Protein AF-A0AAD1BEC8-F1 (afdb_monomer)

Secondary structure (DSSP, 8-state):
------PPPPGGG-BTTB-EEEE-HHHHHHHHHHH-SSS--SS--HHHHHHHHHHHHHTT-SEEEEETTEEEEE-------

Foldseek 3Di:
DPPDQLDDDAQVVADPVGQKDKAALVSLQSVVCVVVVPDRDPACDPVSQVVVQVVLVVSQFPGWDDDDRMIMTGHPHPPPD

Structure (mmCIF, N/CA/C/O backbone):
data_AF-A0AAD1BEC8-F1
#
_entry.id   AF-A0AAD1BEC8-F1
#
loop_
_atom_site.group_PDB
_atom_site.id
_atom_site.type_symbol
_atom_site.label_atom_id
_atom_site.label_alt_id
_atom_site.label_comp_id
_atom_site.label_asym_id
_atom_site.label_entity_id
_atom_site.label_seq_id
_atom_site.pdbx_PDB_ins_code
_atom_site.Cartn_x
_atom_site.Cartn_y
_atom_site.Cartn_z
_atom_site.occupancy
_atom_site.B_iso_or_equiv
_atom_site.auth_seq_id
_atom_site.auth_comp_id
_atom_site.auth_asym_id
_atom_site.auth_atom_id
_atom_site.pdbx_PDB_model_num
ATOM 1 N N . MET A 1 1 ? -25.140 0.403 -5.324 1.00 39.44 1 MET A N 1
ATOM 2 C CA . MET A 1 1 ? -23.973 0.504 -6.225 1.00 39.44 1 MET A CA 1
ATOM 3 C C . MET A 1 1 ? -22.764 0.016 -5.446 1.00 39.44 1 MET A C 1
ATOM 5 O O . MET A 1 1 ? -22.264 0.757 -4.612 1.00 39.44 1 MET A O 1
ATOM 9 N N . ALA A 1 2 ? -22.376 -1.254 -5.601 1.00 44.16 2 ALA A N 1
ATOM 10 C CA . ALA A 1 2 ? -21.128 -1.741 -5.021 1.00 44.16 2 ALA A CA 1
ATOM 11 C C . ALA A 1 2 ?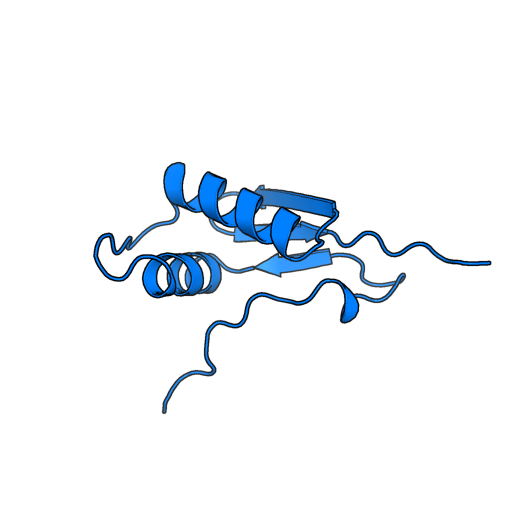 -19.999 -1.019 -5.764 1.00 44.16 2 ALA A C 1
ATOM 13 O O . ALA A 1 2 ? -19.777 -1.283 -6.944 1.00 44.16 2 ALA A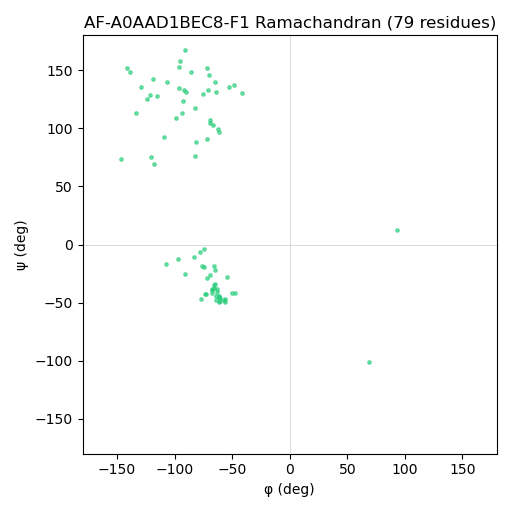 O 1
ATOM 14 N N . GLY A 1 3 ? -19.399 -0.012 -5.123 1.00 47.84 3 GLY A N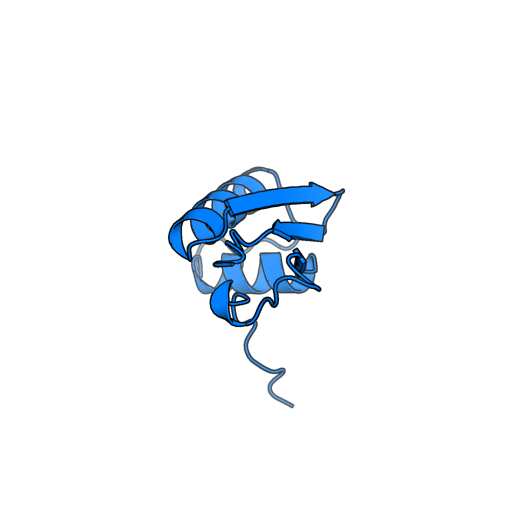 1
ATOM 15 C CA . GLY A 1 3 ? -18.230 0.665 -5.674 1.00 47.84 3 GLY A CA 1
ATOM 16 C C . GLY A 1 3 ? -17.191 -0.391 -6.023 1.00 47.84 3 GLY A C 1
ATOM 17 O O . GLY A 1 3 ? -17.022 -1.344 -5.258 1.00 47.84 3 GLY A O 1
ATOM 18 N N . ARG A 1 4 ? -16.572 -0.257 -7.202 1.00 57.09 4 ARG A N 1
ATOM 19 C CA . ARG A 1 4 ? -15.509 -1.147 -7.679 1.00 57.09 4 ARG A CA 1
ATOM 20 C C . ARG A 1 4 ? -14.574 -1.453 -6.503 1.00 57.09 4 ARG A C 1
ATOM 22 O O . ARG A 1 4 ? -14.227 -0.501 -5.792 1.00 57.09 4 ARG A O 1
ATOM 29 N N . PRO A 1 5 ? -14.243 -2.730 -6.236 1.00 61.06 5 PRO A N 1
ATOM 30 C CA . PRO A 1 5 ? -13.329 -3.053 -5.153 1.00 61.06 5 PRO A CA 1
ATOM 31 C C . PRO A 1 5 ? -12.099 -2.157 -5.280 1.00 61.06 5 PRO A C 1
ATOM 33 O O . PRO A 1 5 ? -11.631 -1.892 -6.386 1.00 61.06 5 PRO A O 1
ATOM 36 N N . PHE A 1 6 ? -11.630 -1.617 -4.157 1.00 66.06 6 PHE A N 1
ATOM 37 C CA . PHE A 1 6 ? -10.329 -0.968 -4.128 1.00 66.06 6 PHE A CA 1
ATOM 38 C C . PHE A 1 6 ? -9.318 -2.068 -4.467 1.00 66.06 6 PHE A C 1
ATOM 40 O O . PHE A 1 6 ? -9.073 -2.972 -3.670 1.00 66.06 6 PHE A O 1
ATOM 47 N N . GLU A 1 7 ? -8.906 -2.090 -5.728 1.00 70.94 7 GLU A N 1
ATOM 48 C CA . GLU A 1 7 ? -7.900 -2.988 -6.273 1.00 70.94 7 GLU A CA 1
ATOM 49 C C . GLU A 1 7 ? -6.568 -2.253 -6.157 1.00 70.94 7 GLU A C 1
ATOM 51 O O . GLU A 1 7 ? -6.485 -1.050 -6.431 1.00 70.94 7 GLU A O 1
ATOM 56 N N . PHE A 1 8 ? -5.546 -2.947 -5.658 1.00 80.62 8 PHE A N 1
ATOM 57 C CA . PHE A 1 8 ? -4.196 -2.403 -5.670 1.00 80.62 8 PHE A CA 1
ATOM 58 C C . PHE A 1 8 ? -3.785 -2.247 -7.142 1.00 80.62 8 PHE A C 1
ATOM 60 O O . PHE A 1 8 ? -4.041 -3.161 -7.926 1.00 80.62 8 PHE A O 1
ATOM 67 N N . PRO A 1 9 ? -3.250 -1.090 -7.562 1.00 78.56 9 PRO A N 1
ATOM 68 C CA . PRO A 1 9 ? -2.825 -0.931 -8.944 1.00 78.56 9 PRO A CA 1
ATOM 69 C C . PRO A 1 9 ? -1.663 -1.888 -9.230 1.00 78.56 9 PRO A C 1
ATOM 71 O O . PRO A 1 9 ? -0.772 -2.048 -8.395 1.00 78.56 9 PRO A O 1
ATOM 74 N N . ASP A 1 10 ? -1.665 -2.506 -10.408 1.00 81.44 10 ASP A N 1
ATOM 75 C CA . ASP A 1 10 ? -0.606 -3.425 -10.816 1.00 81.44 10 ASP A CA 1
ATOM 76 C C . ASP A 1 10 ? 0.507 -2.651 -11.541 1.00 81.44 10 ASP A C 1
ATOM 78 O O . ASP A 1 10 ? 0.208 -1.862 -12.445 1.00 81.44 10 ASP A O 1
ATOM 82 N N . PRO A 1 11 ? 1.788 -2.844 -11.182 1.00 81.69 11 PRO A N 1
ATOM 83 C CA . PRO A 1 11 ? 2.885 -2.139 -11.835 1.00 81.69 11 PRO A CA 1
ATOM 84 C C . PRO A 1 11 ? 3.052 -2.536 -13.310 1.00 81.69 11 PRO A C 1
ATOM 86 O O . PRO A 1 11 ? 3.666 -1.782 -14.061 1.00 81.69 11 PRO A O 1
ATOM 89 N N . SER A 1 12 ? 2.504 -3.675 -13.748 1.00 77.62 12 SER A N 1
ATOM 90 C CA . SER A 1 12 ? 2.551 -4.132 -15.145 1.00 77.62 12 SER A CA 1
ATOM 91 C C . SER A 1 12 ? 1.576 -3.380 -16.054 1.00 77.62 12 SER A C 1
ATOM 93 O O . SER A 1 12 ? 1.744 -3.407 -17.272 1.00 77.62 12 SER A O 1
ATOM 95 N N . ASP A 1 13 ? 0.568 -2.7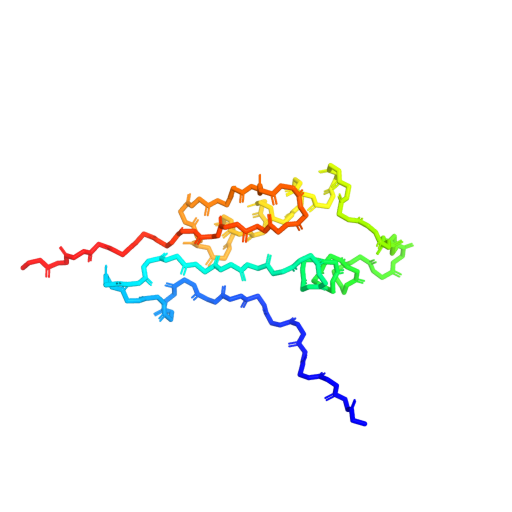10 -15.484 1.00 77.00 13 ASP A N 1
ATOM 96 C CA . ASP A 1 13 ? -0.341 -1.826 -16.230 1.00 77.00 13 ASP A CA 1
ATOM 97 C C . ASP A 1 13 ? 0.349 -0.495 -16.596 1.00 77.00 13 ASP A C 1
ATOM 99 O O . ASP A 1 13 ? -0.038 0.200 -17.539 1.00 77.00 13 ASP A O 1
ATOM 103 N N . CYS A 1 14 ? 1.435 -0.153 -15.892 1.00 78.94 14 CYS A N 1
ATOM 104 C CA . CYS A 1 14 ? 2.233 1.028 -16.182 1.00 78.94 14 CYS A CA 1
ATOM 105 C C . CYS A 1 14 ? 3.028 0.855 -17.479 1.00 78.94 14 CYS A C 1
ATOM 107 O O . CYS A 1 14 ? 3.735 -0.126 -17.705 1.00 78.94 14 CYS A O 1
ATOM 109 N N . SER A 1 15 ? 2.978 1.881 -18.322 1.00 72.75 15 SER A N 1
ATOM 110 C CA . SER A 1 15 ? 3.793 1.967 -19.532 1.00 72.75 15 SER A CA 1
ATOM 111 C C . SER A 1 15 ? 5.067 2.779 -19.273 1.00 72.75 15 SER A C 1
ATOM 113 O O . SER A 1 15 ? 5.070 3.643 -18.398 1.00 72.75 15 SER A O 1
ATOM 115 N N . PRO A 1 16 ? 6.138 2.620 -20.073 1.00 72.56 16 PRO A N 1
ATOM 116 C CA . PRO A 1 16 ? 7.343 3.453 -19.967 1.00 72.56 16 PRO A CA 1
ATOM 117 C C . PRO A 1 16 ? 7.074 4.966 -20.055 1.00 72.56 16 PRO A C 1
ATOM 119 O O . PRO A 1 16 ? 7.797 5.756 -19.454 1.00 72.56 16 PRO A O 1
ATOM 122 N N . ASN A 1 17 ? 6.009 5.376 -20.751 1.00 73.25 17 ASN A N 1
ATOM 123 C CA . ASN A 1 17 ? 5.588 6.780 -20.848 1.00 73.25 17 ASN A CA 1
ATOM 124 C C . ASN A 1 17 ? 4.734 7.253 -19.656 1.00 73.25 17 ASN A C 1
ATOM 126 O O . ASN A 1 17 ? 4.441 8.440 -19.537 1.00 73.25 17 ASN A O 1
ATOM 130 N N . SER A 1 18 ? 4.284 6.345 -18.792 1.00 75.31 18 SER A N 1
ATOM 131 C CA . SER A 1 18 ? 3.488 6.636 -17.594 1.00 75.31 18 SER A CA 1
ATOM 132 C C . SER A 1 18 ? 3.846 5.629 -16.495 1.00 75.31 18 SER A C 1
ATOM 134 O O . SER A 1 18 ? 3.083 4.699 -16.238 1.00 75.31 18 SER A O 1
ATOM 136 N N . PRO A 1 19 ? 5.036 5.782 -15.880 1.00 82.75 19 PRO A N 1
ATOM 137 C CA . PRO A 1 19 ? 5.563 4.845 -14.887 1.00 82.75 19 PRO A CA 1
ATOM 138 C C . PRO A 1 19 ? 4.933 5.000 -13.499 1.00 82.75 19 PRO A C 1
ATOM 140 O O . PRO A 1 19 ? 5.277 4.243 -12.593 1.00 82.75 19 PRO A O 1
ATOM 143 N N . THR A 1 20 ? 4.090 6.013 -13.289 1.00 87.06 20 THR A N 1
ATOM 144 C CA . THR A 1 20 ? 3.587 6.388 -11.967 1.00 87.06 20 THR A CA 1
ATOM 145 C C . THR A 1 20 ? 2.074 6.276 -11.861 1.00 87.06 20 THR A C 1
ATOM 147 O O . THR A 1 20 ? 1.336 6.631 -12.779 1.00 87.06 20 THR A O 1
ATOM 150 N N . VAL A 1 21 ? 1.606 5.839 -10.692 1.00 89.62 21 VAL A N 1
ATOM 151 C CA . VAL A 1 21 ? 0.187 5.759 -10.337 1.00 89.62 21 VAL A CA 1
ATOM 152 C C . VAL A 1 21 ? -0.040 6.433 -8.993 1.00 89.62 21 VAL A C 1
ATOM 154 O O . VAL A 1 21 ? 0.702 6.227 -8.039 1.00 89.62 21 VAL A O 1
ATOM 157 N N . ILE A 1 22 ? -1.091 7.246 -8.904 1.00 90.06 22 ILE A N 1
ATOM 158 C CA . ILE A 1 22 ? -1.464 7.927 -7.663 1.00 90.06 22 ILE A CA 1
ATOM 159 C C . ILE A 1 22 ? -2.591 7.141 -6.994 1.00 90.06 22 ILE A C 1
ATOM 161 O O . ILE A 1 22 ? -3.735 7.174 -7.449 1.00 90.06 22 ILE A O 1
ATOM 165 N N . ALA A 1 23 ? -2.282 6.485 -5.879 1.00 89.69 23 ALA A N 1
ATOM 166 C CA . ALA A 1 23 ? -3.268 5.874 -5.003 1.00 89.69 23 ALA A CA 1
ATOM 167 C C . ALA A 1 23 ? -3.848 6.934 -4.057 1.00 89.69 23 ALA A C 1
ATOM 169 O O . ALA A 1 23 ? -3.146 7.533 -3.236 1.00 89.69 23 ALA A O 1
ATOM 170 N N . LYS A 1 24 ? -5.158 7.172 -4.166 1.00 90.81 24 LYS A N 1
ATOM 171 C CA . LYS A 1 24 ? -5.856 8.14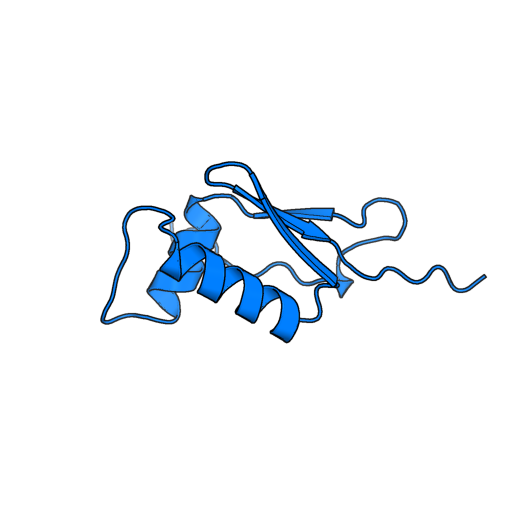4 -3.312 1.0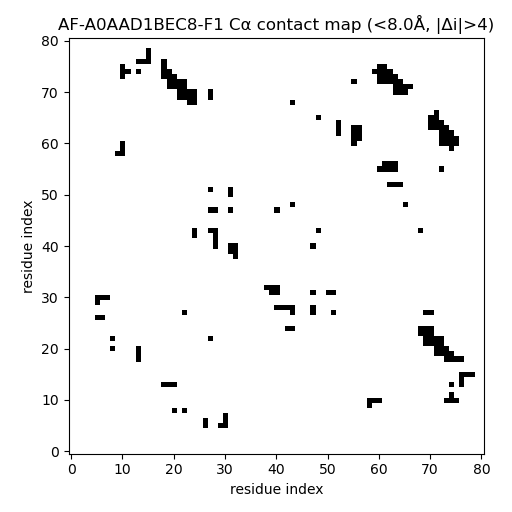0 90.81 24 LYS A CA 1
ATOM 172 C C . LYS A 1 24 ? -5.994 7.642 -1.880 1.00 90.81 24 LYS A C 1
ATOM 174 O O . LYS A 1 24 ? -6.165 6.444 -1.663 1.00 90.81 24 LYS A O 1
ATOM 179 N N . ALA A 1 25 ? -6.060 8.558 -0.916 1.00 89.62 25 ALA A N 1
ATOM 180 C CA . ALA A 1 25 ? -6.240 8.242 0.507 1.00 89.62 25 ALA A CA 1
ATOM 181 C C . ALA A 1 25 ? -7.369 7.224 0.783 1.00 89.62 25 ALA A C 1
ATOM 183 O O . ALA A 1 25 ? -7.202 6.288 1.563 1.00 89.62 25 ALA A O 1
ATOM 184 N N . ASN A 1 26 ? -8.509 7.364 0.097 1.00 88.81 26 ASN A N 1
ATOM 185 C CA . ASN A 1 26 ? -9.641 6.442 0.227 1.00 88.81 26 ASN A CA 1
ATOM 186 C C . ASN A 1 26 ? -9.317 5.026 -0.273 1.00 88.81 26 ASN A C 1
ATOM 188 O O . ASN A 1 26 ? -9.797 4.059 0.310 1.00 88.81 26 ASN A O 1
ATOM 192 N N . GLN A 1 27 ? -8.500 4.898 -1.322 1.00 88.56 27 GLN A N 1
ATOM 193 C CA . GLN A 1 27 ? -8.058 3.600 -1.835 1.00 88.56 27 GLN A CA 1
ATOM 194 C C . GLN A 1 27 ? -7.044 2.955 -0.891 1.00 88.56 27 GLN A C 1
ATOM 196 O O . GLN A 1 27 ? -7.172 1.777 -0.573 1.00 88.56 27 GLN A O 1
ATOM 201 N N . VAL A 1 28 ? -6.095 3.744 -0.378 1.00 90.19 28 VAL A N 1
ATOM 202 C CA . VAL A 1 28 ? -5.117 3.303 0.627 1.00 90.19 28 VAL A CA 1
ATOM 203 C C . VAL A 1 28 ? -5.835 2.750 1.862 1.00 90.19 28 VAL A C 1
ATOM 205 O O . VAL A 1 28 ? -5.559 1.634 2.301 1.00 90.19 28 VAL A O 1
ATOM 208 N N . LEU A 1 29 ? -6.813 3.495 2.386 1.00 90.56 29 LEU A N 1
ATOM 209 C CA . LEU A 1 29 ? -7.613 3.071 3.537 1.00 90.56 29 LEU A CA 1
ATOM 210 C C . LEU A 1 29 ? -8.515 1.883 3.221 1.00 90.56 29 LEU A C 1
ATOM 212 O O . LEU A 1 29 ? -8.655 0.991 4.054 1.00 90.56 29 LEU A O 1
ATOM 216 N N . GLY A 1 30 ? -9.110 1.852 2.028 1.00 89.06 30 GLY A N 1
ATOM 217 C CA . GLY A 1 30 ? -9.894 0.717 1.553 1.00 89.06 30 GLY A CA 1
ATOM 218 C C . GLY A 1 30 ? -9.078 -0.575 1.550 1.00 89.06 30 GLY A C 1
ATOM 219 O O . GLY A 1 30 ? -9.523 -1.574 2.115 1.00 89.06 30 GLY A O 1
ATOM 220 N N . ASN A 1 31 ? -7.861 -0.531 1.000 1.00 88.88 31 ASN A N 1
ATOM 221 C CA . ASN A 1 31 ? -6.937 -1.665 0.966 1.00 88.88 31 ASN A CA 1
ATOM 222 C C . ASN A 1 31 ? -6.496 -2.080 2.373 1.00 88.88 31 ASN A C 1
ATOM 224 O O . ASN A 1 31 ? -6.599 -3.257 2.722 1.00 88.88 31 ASN A O 1
ATOM 228 N N . TYR A 1 32 ? -6.097 -1.120 3.211 1.00 90.31 32 TYR A N 1
ATOM 229 C CA . TYR A 1 32 ? -5.676 -1.401 4.585 1.00 90.31 32 TYR A CA 1
ATOM 230 C C . TYR A 1 32 ? -6.791 -2.051 5.412 1.00 90.31 32 TYR A C 1
ATOM 232 O O . TYR A 1 32 ? -6.576 -3.086 6.036 1.00 90.31 32 TYR A O 1
ATOM 240 N N . ASN A 1 33 ? -8.001 -1.485 5.383 1.00 90.75 33 ASN A N 1
ATOM 241 C CA . ASN A 1 33 ? -9.146 -1.972 6.159 1.00 90.75 33 ASN A CA 1
ATOM 242 C C . ASN A 1 33 ? -9.667 -3.325 5.667 1.00 90.75 33 ASN A C 1
ATOM 244 O O . ASN A 1 33 ? -10.289 -4.063 6.431 1.00 90.75 33 ASN A O 1
ATOM 248 N N . ARG A 1 34 ? -9.450 -3.641 4.386 1.00 87.00 34 ARG A N 1
ATOM 249 C CA . ARG A 1 34 ? -9.784 -4.946 3.814 1.00 87.00 34 ARG A CA 1
ATOM 250 C C . ARG A 1 34 ? -8.807 -6.019 4.286 1.00 87.00 34 ARG A C 1
ATOM 252 O O . ARG A 1 34 ? -9.249 -7.109 4.633 1.00 87.00 34 ARG A O 1
ATOM 259 N N . ALA A 1 35 ? -7.514 -5.704 4.319 1.00 88.25 35 ALA A N 1
ATOM 260 C CA . ALA A 1 35 ? -6.491 -6.604 4.845 1.00 88.25 35 ALA A CA 1
ATOM 261 C C . ALA A 1 35 ? -6.556 -6.740 6.377 1.00 88.25 35 ALA A C 1
ATOM 263 O O . ALA A 1 35 ? -6.228 -7.792 6.916 1.00 88.25 35 ALA A O 1
ATOM 264 N N . ASN A 1 36 ? -7.024 -5.697 7.069 1.00 88.56 36 ASN A N 1
ATOM 265 C CA . ASN A 1 36 ? -7.120 -5.627 8.526 1.00 88.56 36 ASN A CA 1
ATOM 266 C C . ASN A 1 36 ? -8.583 -5.402 8.960 1.00 88.56 36 ASN A C 1
ATOM 268 O O . ASN A 1 36 ? -8.953 -4.294 9.356 1.00 88.56 36 ASN A O 1
ATOM 272 N N . PRO A 1 37 ? -9.450 -6.433 8.907 1.00 86.25 37 PRO A N 1
ATOM 273 C CA . PRO A 1 37 ? -10.867 -6.283 9.245 1.00 86.25 37 PRO A CA 1
ATOM 274 C C . PRO A 1 37 ? -11.115 -5.930 10.721 1.00 86.25 37 PRO A C 1
ATOM 276 O O . PRO A 1 37 ? -12.177 -5.392 11.042 1.00 86.25 37 PRO A O 1
ATOM 279 N N . THR A 1 38 ? -10.154 -6.221 11.603 1.00 89.06 38 THR A N 1
ATOM 280 C CA . THR A 1 38 ? -10.210 -5.976 13.052 1.00 89.06 38 THR A CA 1
ATOM 281 C C . THR A 1 38 ? -9.650 -4.611 13.469 1.00 89.06 38 THR A C 1
ATOM 283 O O . THR A 1 38 ? -10.097 -4.078 14.480 1.00 89.06 38 THR A O 1
ATOM 286 N N . ASP A 1 39 ? -8.737 -4.015 12.691 1.00 87.94 39 ASP A N 1
ATOM 287 C CA . ASP A 1 39 ? -8.117 -2.703 12.957 1.00 87.94 39 ASP A CA 1
ATOM 288 C C . ASP A 1 39 ? -8.458 -1.715 11.835 1.00 87.94 39 ASP A C 1
ATOM 290 O O . ASP A 1 39 ? -7.623 -1.334 11.018 1.00 87.94 39 ASP A O 1
ATOM 294 N N . LYS A 1 40 ? -9.728 -1.311 11.753 1.00 88.75 40 LYS A N 1
ATOM 295 C CA . LYS A 1 40 ? -10.161 -0.368 10.716 1.00 88.75 40 LYS A CA 1
ATOM 296 C C . LYS A 1 40 ? -9.708 1.051 11.043 1.00 88.75 40 LYS A C 1
ATOM 298 O O . LYS A 1 40 ? -9.999 1.593 12.109 1.00 88.75 40 LYS A O 1
ATOM 303 N N . ARG A 1 41 ? -9.070 1.700 10.077 1.00 89.25 41 ARG A N 1
ATOM 304 C CA . ARG A 1 41 ? -8.603 3.084 10.145 1.00 89.25 41 ARG A CA 1
ATOM 305 C C . ARG A 1 41 ? -9.482 3.981 9.283 1.00 89.25 41 ARG A C 1
ATOM 307 O O . ARG A 1 41 ? -9.877 3.627 8.175 1.00 89.25 41 ARG A O 1
ATOM 314 N N . GLN A 1 42 ? -9.772 5.175 9.792 1.00 88.88 42 GLN A N 1
ATOM 315 C CA . GLN A 1 42 ? -10.530 6.207 9.069 1.00 88.88 42 GLN A CA 1
ATOM 316 C C . GLN A 1 42 ? -9.629 7.246 8.390 1.00 88.88 42 GLN A C 1
ATOM 318 O O . GLN A 1 42 ? -10.108 8.057 7.603 1.00 88.88 42 GLN A O 1
ATOM 323 N N . LYS A 1 43 ? -8.334 7.258 8.719 1.00 89.31 43 LYS A N 1
ATOM 324 C CA . LYS A 1 43 ? -7.346 8.219 8.219 1.00 89.31 43 LYS A CA 1
ATOM 325 C C . LYS A 1 43 ? -6.043 7.501 7.906 1.00 89.31 43 LYS A C 1
ATOM 327 O O . LYS A 1 43 ? -5.708 6.528 8.581 1.00 89.31 43 LYS A O 1
ATOM 332 N N . VAL A 1 44 ? -5.316 8.001 6.907 1.00 89.94 44 VAL A N 1
ATOM 333 C CA . VAL A 1 44 ? -3.982 7.506 6.541 1.00 89.94 44 VAL A CA 1
ATOM 334 C C . VAL A 1 44 ? -2.996 7.951 7.621 1.00 89.94 44 VAL A C 1
ATOM 336 O O . VAL A 1 44 ? -2.475 9.063 7.589 1.00 89.94 44 VAL A O 1
ATOM 339 N N . THR A 1 45 ? -2.811 7.103 8.627 1.00 90.88 45 THR A N 1
ATOM 340 C CA . THR A 1 45 ? -1.828 7.283 9.700 1.00 90.88 45 THR A CA 1
ATOM 341 C C . THR A 1 45 ? -0.507 6.612 9.327 1.00 90.88 45 THR A C 1
ATOM 343 O O . THR A 1 45 ? -0.452 5.809 8.398 1.00 90.88 45 THR A O 1
ATOM 346 N N . ASP A 1 46 ? 0.566 6.896 10.060 1.00 90.75 46 ASP A N 1
ATOM 347 C CA . ASP A 1 46 ? 1.887 6.292 9.836 1.00 90.75 46 ASP A CA 1
ATOM 348 C C . ASP A 1 46 ? 1.896 4.752 9.728 1.00 90.75 46 ASP A C 1
ATOM 350 O O . ASP A 1 46 ? 2.531 4.246 8.802 1.00 90.75 46 ASP A O 1
ATOM 354 N N . PRO A 1 47 ? 1.152 3.970 10.545 1.00 90.12 47 PRO A N 1
ATOM 355 C CA . PRO A 1 47 ? 1.077 2.521 10.342 1.00 90.12 47 PRO A CA 1
ATOM 356 C C . PRO A 1 47 ? 0.399 2.129 9.022 1.00 90.12 47 PRO A C 1
ATOM 358 O O . PRO A 1 47 ? 0.812 1.154 8.402 1.00 90.12 47 PRO A O 1
ATOM 361 N N . VAL A 1 48 ? -0.600 2.891 8.559 1.00 91.56 48 VAL A N 1
ATOM 362 C CA . VAL A 1 48 ? -1.240 2.656 7.253 1.00 91.56 48 VAL A CA 1
ATOM 363 C C . VAL A 1 48 ? -0.252 2.944 6.125 1.00 91.56 48 VAL A C 1
ATOM 365 O O . VAL A 1 48 ? -0.173 2.165 5.181 1.00 91.56 48 VAL A O 1
ATOM 368 N N . ARG A 1 49 ? 0.529 4.027 6.238 1.00 92.12 49 ARG A N 1
ATOM 369 C CA . ARG A 1 49 ? 1.566 4.392 5.258 1.00 92.12 49 ARG A CA 1
ATOM 370 C C . ARG A 1 49 ? 2.643 3.320 5.154 1.00 92.12 49 ARG A C 1
ATOM 372 O O .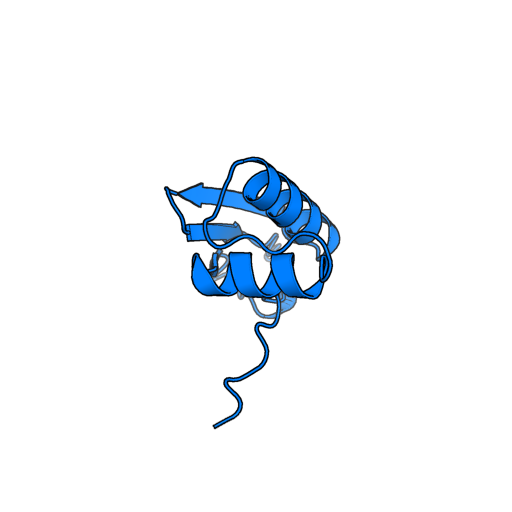 ARG A 1 49 ? 2.937 2.858 4.058 1.00 92.12 49 ARG A O 1
ATOM 379 N N . ASN A 1 50 ? 3.177 2.888 6.296 1.00 92.31 50 ASN A N 1
ATOM 380 C CA . ASN A 1 50 ? 4.195 1.841 6.349 1.00 92.31 50 ASN A CA 1
ATOM 381 C C . ASN A 1 50 ? 3.672 0.522 5.778 1.00 92.31 50 ASN A C 1
ATOM 383 O O . ASN A 1 50 ? 4.354 -0.104 4.974 1.00 92.31 50 ASN A O 1
ATOM 387 N N . TRP A 1 51 ? 2.447 0.131 6.144 1.00 92.19 51 TRP A N 1
ATOM 388 C CA . TRP A 1 51 ? 1.816 -1.063 5.589 1.00 92.19 51 TRP A CA 1
ATOM 389 C C . TRP A 1 51 ? 1.642 -0.958 4.073 1.00 92.19 51 TRP A C 1
ATOM 391 O O . TRP A 1 51 ? 1.979 -1.891 3.355 1.00 92.19 51 TRP A O 1
ATOM 401 N N . PHE A 1 52 ? 1.147 0.174 3.574 1.00 91.69 52 PHE A N 1
ATOM 402 C CA . PHE A 1 52 ? 0.890 0.352 2.147 1.00 91.69 52 PHE A CA 1
ATOM 403 C C . PHE A 1 52 ? 2.183 0.378 1.325 1.00 91.69 52 PHE A C 1
ATOM 4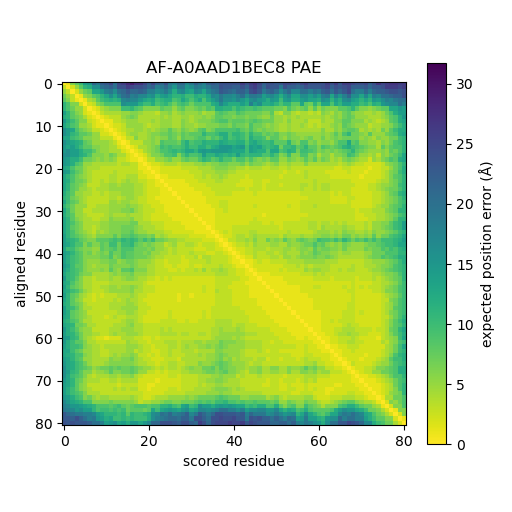05 O O . PHE A 1 52 ? 2.219 -0.208 0.250 1.00 91.69 52 PHE A O 1
ATOM 412 N N . ASN A 1 53 ? 3.252 0.990 1.844 1.00 92.25 53 ASN A N 1
ATOM 413 C CA . ASN A 1 53 ? 4.579 0.938 1.227 1.00 92.25 53 ASN A CA 1
ATOM 414 C C . ASN A 1 53 ? 5.111 -0.498 1.148 1.00 92.25 53 ASN A C 1
ATOM 416 O O . ASN A 1 53 ? 5.599 -0.916 0.104 1.00 92.25 53 ASN A O 1
ATOM 420 N N . ASP A 1 54 ? 4.987 -1.268 2.230 1.00 92.38 54 ASP A N 1
ATOM 421 C CA . ASP A 1 54 ? 5.395 -2.675 2.257 1.00 92.38 54 ASP A CA 1
ATOM 422 C C . ASP A 1 54 ? 4.579 -3.526 1.269 1.00 92.38 54 ASP A C 1
ATOM 424 O O . ASP A 1 54 ? 5.141 -4.347 0.546 1.00 92.38 54 ASP A O 1
ATOM 428 N N . GLN A 1 55 ? 3.266 -3.287 1.171 1.00 91.12 55 GLN A N 1
ATOM 429 C CA . GLN A 1 55 ? 2.428 -3.931 0.158 1.00 91.12 55 GLN A CA 1
ATOM 430 C C . GLN A 1 55 ? 2.829 -3.532 -1.262 1.00 91.12 55 GLN A C 1
ATOM 432 O O . GLN A 1 55 ? 2.957 -4.407 -2.105 1.00 91.12 55 GLN A O 1
ATOM 437 N N . ALA A 1 56 ? 3.092 -2.252 -1.530 1.00 90.50 56 ALA A N 1
ATOM 438 C CA . ALA A 1 56 ? 3.528 -1.800 -2.849 1.00 90.50 56 ALA A CA 1
ATOM 439 C C . ALA A 1 56 ? 4.788 -2.543 -3.316 1.00 90.50 56 ALA A C 1
ATOM 441 O O . ALA A 1 56 ? 4.835 -3.049 -4.434 1.00 90.50 56 ALA A O 1
ATOM 442 N N . LEU A 1 57 ? 5.786 -2.667 -2.438 1.00 89.44 57 LEU A N 1
ATOM 443 C CA . LEU A 1 57 ? 7.014 -3.404 -2.734 1.00 89.44 57 LEU A CA 1
ATOM 444 C C . LEU A 1 57 ? 6.747 -4.899 -2.977 1.00 89.44 57 LEU A C 1
ATOM 446 O O . LEU A 1 57 ? 7.358 -5.492 -3.863 1.00 89.44 57 LEU A O 1
ATOM 450 N N . LYS A 1 58 ? 5.819 -5.507 -2.225 1.00 89.44 58 LYS A N 1
ATOM 451 C CA . LYS A 1 58 ? 5.401 -6.909 -2.416 1.00 89.44 58 LYS A CA 1
ATOM 452 C C . LYS A 1 58 ? 4.691 -7.146 -3.746 1.00 89.44 58 LYS A C 1
ATOM 454 O O . LYS A 1 58 ? 4.926 -8.174 -4.369 1.00 89.44 58 LYS A O 1
ATOM 459 N N . GLU A 1 59 ? 3.883 -6.188 -4.183 1.00 86.19 59 GLU A N 1
ATOM 460 C CA . GLU A 1 59 ? 3.187 -6.212 -5.475 1.00 86.19 59 GLU A CA 1
ATOM 461 C C . GLU A 1 59 ? 4.136 -5.920 -6.657 1.00 86.19 59 GLU A C 1
ATOM 463 O O . GLU A 1 59 ? 3.727 -5.982 -7.811 1.00 86.19 59 GLU A O 1
ATOM 468 N N . GLY A 1 60 ? 5.414 -5.612 -6.397 1.00 86.56 60 GLY A N 1
ATOM 469 C CA . GLY A 1 60 ? 6.431 -5.395 -7.431 1.00 86.56 60 GLY A CA 1
ATOM 470 C C . GLY A 1 60 ? 6.614 -3.936 -7.855 1.00 86.56 60 GLY A C 1
ATOM 471 O O . GLY A 1 60 ? 7.274 -3.666 -8.860 1.00 86.56 60 GLY A O 1
ATOM 472 N N . TRP A 1 61 ? 6.063 -2.977 -7.106 1.00 89.81 61 TRP A N 1
ATOM 473 C CA . TRP A 1 61 ? 6.361 -1.561 -7.319 1.00 89.81 61 TRP A CA 1
ATOM 474 C C . TRP A 1 61 ? 7.797 -1.238 -6.904 1.00 89.81 61 TRP A C 1
ATOM 476 O O . TRP A 1 61 ? 8.323 -1.781 -5.934 1.00 89.81 61 TRP A O 1
ATOM 486 N N . LYS A 1 62 ? 8.433 -0.306 -7.617 1.00 89.75 62 LYS A N 1
ATOM 487 C CA . LYS A 1 62 ? 9.810 0.116 -7.337 1.00 89.75 62 LYS A CA 1
ATOM 488 C C . LYS A 1 62 ? 9.890 1.040 -6.135 1.00 89.75 62 LYS A C 1
ATOM 490 O O . LYS A 1 62 ? 10.757 0.875 -5.281 1.00 89.75 62 LYS A O 1
ATOM 495 N N . THR A 1 63 ? 9.008 2.033 -6.092 1.00 89.00 63 THR A N 1
ATOM 496 C CA . THR A 1 63 ? 8.902 2.965 -4.970 1.00 89.00 63 THR A CA 1
ATOM 497 C C . THR A 1 63 ? 7.449 3.302 -4.678 1.00 89.00 63 THR A C 1
ATOM 499 O O . THR A 1 63 ? 6.593 3.293 -5.565 1.00 89.00 63 THR A O 1
ATOM 502 N N . ALA A 1 64 ? 7.193 3.617 -3.413 1.00 91.44 64 ALA A N 1
ATOM 503 C CA . ALA A 1 64 ? 5.927 4.121 -2.920 1.00 91.44 64 ALA A CA 1
ATOM 504 C C . ALA A 1 64 ? 6.229 5.319 -2.014 1.00 91.44 64 ALA A C 1
ATOM 506 O O . ALA A 1 64 ? 6.893 5.185 -0.984 1.00 91.44 64 ALA A O 1
ATOM 507 N N . GLU A 1 65 ? 5.813 6.509 -2.438 1.00 91.25 65 GLU A N 1
ATOM 508 C CA . GLU A 1 65 ? 6.117 7.763 -1.757 1.00 91.25 65 GLU A CA 1
ATOM 509 C C . GLU A 1 65 ? 4.824 8.469 -1.357 1.00 91.25 65 GLU A C 1
ATOM 511 O O . GLU A 1 65 ? 3.906 8.635 -2.156 1.00 91.25 65 GLU A O 1
ATOM 516 N N . PHE A 1 66 ? 4.708 8.864 -0.092 1.00 89.50 66 PHE A N 1
ATOM 517 C CA . PHE A 1 66 ? 3.496 9.505 0.409 1.00 89.50 66 PHE A CA 1
ATOM 518 C C . PHE A 1 66 ? 3.595 11.026 0.313 1.00 89.50 66 PHE A C 1
ATOM 520 O O . PHE A 1 66 ? 4.447 11.646 0.946 1.00 89.50 66 PHE A O 1
ATOM 527 N N . HIS A 1 67 ? 2.637 11.637 -0.383 1.00 89.12 67 HIS A N 1
ATOM 528 C CA . HIS A 1 67 ? 2.445 13.083 -0.411 1.00 89.12 67 HIS A CA 1
ATOM 529 C C . HIS A 1 67 ? 1.166 13.432 0.358 1.00 89.12 67 HIS A C 1
ATOM 531 O O . HIS A 1 67 ? 0.046 13.409 -0.158 1.00 89.12 67 HIS A O 1
ATOM 537 N N . GLY A 1 68 ? 1.331 13.725 1.650 1.00 87.00 68 GLY A N 1
ATOM 538 C CA . GLY A 1 68 ? 0.219 14.002 2.557 1.00 87.00 68 GLY A CA 1
ATOM 539 C C . GLY A 1 68 ? -0.625 12.756 2.839 1.00 87.00 68 GLY A C 1
ATOM 540 O O . GLY A 1 68 ? -0.260 11.937 3.684 1.00 87.00 68 GLY A O 1
ATOM 541 N N . SER A 1 69 ? -1.777 12.642 2.173 1.00 86.00 69 SER A N 1
ATOM 542 C CA . SER A 1 69 ? -2.710 11.509 2.334 1.00 86.00 69 SER A CA 1
ATOM 543 C C . SER A 1 69 ? -2.721 10.560 1.134 1.00 86.00 69 SER A C 1
ATOM 545 O O . SER A 1 69 ? -3.220 9.444 1.256 1.00 86.00 69 SER A O 1
ATOM 547 N N . ASP A 1 70 ? -2.192 11.003 -0.005 1.00 90.06 70 ASP A N 1
ATOM 548 C CA . ASP A 1 70 ? -2.112 10.217 -1.233 1.00 90.06 70 ASP A CA 1
ATOM 549 C C . ASP A 1 70 ? -0.728 9.551 -1.329 1.00 90.06 70 ASP A C 1
ATOM 551 O O . ASP A 1 70 ? 0.258 10.055 -0.783 1.00 90.06 70 ASP A O 1
ATOM 555 N N . CYS A 1 71 ? -0.660 8.417 -2.025 1.00 91.38 71 CYS A N 1
ATOM 556 C CA . CYS A 1 71 ? 0.575 7.680 -2.278 1.00 91.38 71 CYS A CA 1
ATOM 557 C C . CYS A 1 71 ? 0.884 7.675 -3.778 1.00 91.38 71 CYS A C 1
ATOM 559 O O . CYS A 1 71 ? 0.029 7.330 -4.591 1.00 91.38 71 CYS A O 1
ATOM 561 N N . LEU A 1 72 ? 2.100 8.069 -4.137 1.00 90.81 72 LEU A N 1
ATOM 562 C CA . LEU A 1 72 ? 2.658 7.973 -5.474 1.00 90.81 72 LEU A CA 1
ATOM 563 C C . LEU A 1 72 ? 3.437 6.663 -5.588 1.00 90.81 72 LEU A C 1
ATOM 565 O O . LEU A 1 72 ? 4.473 6.477 -4.954 1.00 90.81 72 LEU A O 1
ATOM 569 N N . LEU A 1 73 ? 2.927 5.762 -6.411 1.00 90.69 73 LEU A N 1
ATOM 570 C CA . LEU A 1 73 ? 3.545 4.490 -6.739 1.00 90.69 73 LEU A CA 1
ATOM 571 C C . LEU A 1 73 ? 4.323 4.647 -8.044 1.00 90.69 73 LEU A C 1
ATOM 573 O O . LEU A 1 73 ? 3.813 5.239 -8.993 1.00 90.69 73 LEU A O 1
ATOM 577 N N . THR A 1 74 ? 5.547 4.128 -8.100 1.00 89.38 74 THR A N 1
ATOM 578 C CA . THR A 1 74 ? 6.389 4.158 -9.306 1.00 89.38 74 THR A CA 1
ATOM 579 C C . THR A 1 74 ? 6.799 2.743 -9.684 1.00 89.38 74 THR A C 1
ATOM 581 O O . THR A 1 74 ? 7.343 2.014 -8.853 1.00 89.38 74 THR A O 1
ATOM 584 N N . ALA A 1 75 ? 6.519 2.335 -10.918 1.00 87.75 75 ALA A N 1
ATOM 585 C CA . ALA A 1 75 ? 6.877 1.026 -11.453 1.00 87.75 75 ALA A CA 1
ATOM 586 C C . ALA A 1 75 ? 8.303 1.035 -12.032 1.00 87.75 75 ALA A C 1
ATOM 588 O O . ALA A 1 75 ? 8.771 2.048 -12.560 1.00 87.75 75 ALA A O 1
ATOM 589 N N . ASP A 1 76 ? 8.997 -0.106 -11.965 1.00 81.44 76 ASP A N 1
ATOM 590 C CA . ASP A 1 76 ? 10.271 -0.306 -12.667 1.00 81.44 76 ASP A CA 1
ATOM 591 C C . ASP A 1 76 ? 10.016 -0.687 -14.131 1.00 81.44 76 ASP A C 1
ATOM 593 O O . ASP A 1 76 ? 10.111 -1.844 -14.530 1.00 81.44 76 ASP A O 1
ATOM 597 N N . VAL A 1 77 ? 9.649 0.288 -14.957 1.00 72.00 77 VAL A N 1
ATOM 598 C CA . VAL A 1 77 ? 9.501 0.065 -16.402 1.00 72.00 77 VAL A CA 1
ATOM 599 C C . VAL A 1 77 ? 10.871 0.127 -17.071 1.00 72.00 77 VAL A C 1
ATOM 601 O O . VAL A 1 77 ? 11.334 1.173 -17.528 1.00 72.00 77 VAL A O 1
ATOM 604 N N . VAL A 1 78 ? 11.549 -1.019 -17.119 1.00 63.5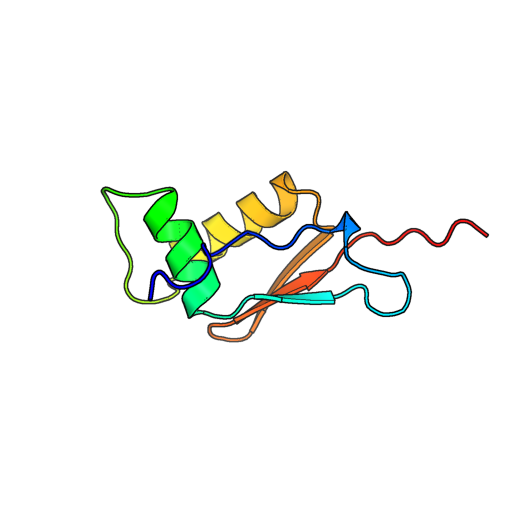0 78 VAL A N 1
ATOM 605 C CA . VAL A 1 78 ? 12.788 -1.170 -17.887 1.00 63.50 78 VAL A CA 1
ATOM 606 C C . VAL A 1 78 ? 12.444 -1.115 -19.377 1.00 63.50 78 VAL A C 1
ATOM 608 O O . VAL A 1 78 ? 11.940 -2.081 -19.949 1.00 63.50 78 VAL A O 1
ATOM 611 N N . LEU A 1 79 ? 12.740 0.013 -20.030 1.00 57.50 79 LEU A N 1
ATOM 612 C CA . LEU A 1 79 ? 12.781 0.102 -21.492 1.00 57.50 79 LEU A CA 1
ATOM 613 C C . LEU A 1 79 ? 13.865 -0.857 -22.001 1.00 57.50 79 LEU A C 1
ATOM 615 O O . LEU A 1 79 ? 15.049 -0.517 -22.027 1.00 57.50 79 LEU A O 1
ATOM 619 N N . ARG A 1 80 ? 13.473 -2.066 -22.410 1.00 52.38 80 ARG A N 1
ATOM 620 C CA . ARG A 1 80 ? 14.335 -2.889 -23.260 1.00 52.38 80 ARG A CA 1
ATOM 621 C C . ARG A 1 80 ? 14.400 -2.218 -24.634 1.00 52.38 80 ARG A C 1
ATOM 623 O O . ARG A 1 80 ? 13.400 -2.186 -25.347 1.00 52.38 80 ARG A O 1
ATOM 630 N N . LYS A 1 81 ? 15.554 -1.613 -24.925 1.00 44.47 81 LYS A N 1
ATOM 631 C CA . LYS A 1 81 ? 15.958 -1.165 -26.264 1.00 44.47 81 LYS A CA 1
ATOM 632 C C . LYS A 1 81 ? 16.251 -2.352 -27.170 1.00 44.47 81 LYS A C 1
ATOM 634 O O . LYS A 1 81 ? 16.744 -3.372 -26.638 1.00 44.47 81 LYS A O 1
#

Solvent-accessible surface area (backbone atoms only — not comparable to full-atom values): 4888 Å² total; per-residue (Å²): 132,86,70,77,75,64,67,81,84,59,40,83,78,41,42,79,93,44,38,63,47,76,46,45,42,67,43,54,38,47,43,49,29,66,78,29,77,88,66,70,60,94,64,78,42,72,70,53,50,54,50,49,38,54,48,38,48,72,68,57,28,68,45,60,47,76,63,88,56,32,34,42,35,30,31,74,59,77,81,82,125

Mean predicted aligned error: 6.08 Å

Sequence (81 aa):
MAGRPFEFPDPSDCSPNSPTVIAKANQVLGNYNRANPTDKRQKVTDPVRNWFNDQALKEGWKTAEFHGSDCLLTADVVLRK

pLDDT: mean 82.84, std 12.62, range [39.44, 92.38]

Radius of gyration: 13.19 Å; Cα contacts (8 Å, |Δi|>4): 108; chains: 1; bounding box: 40×21×39 Å

Nearest PDB structures (foldseek):
  2nxc-assembly1_A  TM=6.009E-01  e=2.452E+00  Thermus thermophilus HB8
  2nxe-assembly2_B  TM=5.910E-01  e=3.999E+00  Thermus thermophilus HB8
  3cjt-assembly8_O  TM=5.512E-01  e=3.024E+00  unclassified
  3cjt-assembly7_M  TM=5.594E-01  e=3.024E+00  unclassified
  2ph7-assembly2_B  TM=3.740E-01  e=5.671E+00  Archaeoglobus fulgidus DSM 4304